Protein AF-A0AA90SY11-F1 (afdb_monomer_lite)

Secondary structure (DSSP, 8-state):
----SEEEEEEEEE---------SEEEEEEEEEEETTEEEEEEEEEETT-S------EEEEEETTTTEEEEE-S-HHHHHHHHHHHHHHS-EEEEE----S-EEE-TTS-EEEEEEETTTTEEEEEES---SHHHHHHHHHHHHHHHHHHHHHHHTT-

pLDDT: mean 76.01, std 15.35, range [37.28, 94.38]

Radius of gyration: 16.4 Å; chains: 1; bounding box: 35×44×47 Å

Organism: NCBI:txid1478

Structure (mmCIF, N/CA/C/O backbone):
data_AF-A0AA90SY11-F1
#
_entry.id   AF-A0AA90SY11-F1
#
loop_
_atom_site.group_PDB
_atom_site.id
_atom_site.type_symbol
_atom_site.label_atom_id
_atom_site.label_alt_id
_atom_site.label_comp_id
_atom_site.label_asym_id
_atom_site.label_entity_id
_atom_site.label_seq_id
_atom_site.pdbx_PDB_ins_code
_atom_site.Cartn_x
_atom_site.Cartn_y
_atom_site.Cartn_z
_atom_site.occupancy
_atom_site.B_iso_or_equiv
_atom_site.auth_seq_id
_atom_site.auth_comp_id
_atom_site.auth_asym_id
_atom_site.auth_atom_id
_atom_site.pdbx_PDB_model_num
ATOM 1 N N . MET A 1 1 ? 4.475 -15.377 3.311 1.00 43.34 1 MET A N 1
ATOM 2 C CA . MET A 1 1 ? 5.147 -14.076 3.474 1.00 43.34 1 MET A CA 1
ATOM 3 C C . MET A 1 1 ? 4.833 -13.485 4.856 1.00 43.34 1 MET A C 1
ATOM 5 O O . MET A 1 1 ? 3.668 -13.295 5.185 1.00 43.34 1 MET A O 1
ATOM 9 N N . LYS A 1 2 ? 5.851 -13.294 5.712 1.00 50.12 2 LYS A N 1
ATOM 10 C CA . LYS A 1 2 ? 5.730 -12.662 7.042 1.00 50.12 2 LYS A CA 1
ATOM 11 C C . LYS A 1 2 ? 5.715 -11.148 6.828 1.00 50.12 2 LYS A C 1
ATOM 13 O O . LYS A 1 2 ? 6.777 -10.577 6.597 1.00 50.12 2 LYS A O 1
ATOM 18 N N . PHE A 1 3 ? 4.533 -10.535 6.818 1.00 58.47 3 PHE A N 1
ATOM 19 C CA . PHE A 1 3 ? 4.359 -9.105 6.546 1.00 58.47 3 PHE A CA 1
ATOM 20 C C . PHE A 1 3 ? 5.368 -8.237 7.320 1.00 58.47 3 PHE A C 1
ATOM 22 O O . PHE A 1 3 ? 5.775 -8.557 8.441 1.00 58.47 3 PHE A O 1
ATOM 29 N N . SER A 1 4 ? 5.812 -7.152 6.685 1.00 66.69 4 SER A N 1
ATOM 30 C CA . SER A 1 4 ? 6.593 -6.108 7.345 1.00 66.69 4 SER A CA 1
ATOM 31 C C . SER A 1 4 ? 5.812 -5.557 8.542 1.00 66.69 4 SER A C 1
ATOM 33 O O . SER A 1 4 ? 4.592 -5.430 8.480 1.00 66.69 4 SER A O 1
ATOM 35 N N . ASN A 1 5 ? 6.515 -5.208 9.622 1.00 77.81 5 ASN A N 1
ATOM 36 C CA . ASN A 1 5 ? 5.914 -4.487 10.749 1.00 77.81 5 ASN A CA 1
ATOM 37 C C . ASN A 1 5 ? 5.635 -3.013 10.402 1.00 77.81 5 ASN A C 1
ATOM 39 O O . ASN A 1 5 ? 5.172 -2.263 11.259 1.00 77.81 5 ASN A O 1
ATOM 43 N N . GLY A 1 6 ? 5.929 -2.589 9.172 1.00 84.69 6 GLY A N 1
ATOM 44 C CA . GLY A 1 6 ? 5.577 -1.272 8.676 1.00 84.69 6 GLY A CA 1
ATOM 45 C C . GLY A 1 6 ? 4.945 -1.297 7.292 1.00 84.69 6 GLY A C 1
ATOM 46 O O . GLY A 1 6 ? 5.061 -2.276 6.550 1.00 84.69 6 GLY A O 1
ATOM 47 N N . PHE A 1 7 ? 4.260 -0.207 6.973 1.00 89.38 7 PHE A N 1
ATOM 48 C CA . PHE A 1 7 ? 3.578 0.002 5.705 1.00 89.38 7 PHE A CA 1
ATOM 49 C C . PHE A 1 7 ? 3.592 1.476 5.299 1.00 89.38 7 PHE A C 1
ATOM 51 O O . PHE A 1 7 ? 3.871 2.360 6.111 1.00 89.38 7 PHE A O 1
ATOM 58 N N . TYR A 1 8 ? 3.290 1.714 4.028 1.00 90.56 8 TYR A N 1
ATOM 59 C CA . TYR A 1 8 ? 3.253 3.027 3.393 1.00 90.56 8 TYR A CA 1
ATOM 60 C C . TYR A 1 8 ? 1.838 3.289 2.873 1.00 90.56 8 TYR A C 1
ATOM 62 O O . TYR A 1 8 ? 1.193 2.360 2.378 1.00 90.56 8 TYR A O 1
ATOM 70 N N . LEU A 1 9 ? 1.361 4.529 2.994 1.00 89.94 9 LEU A N 1
ATOM 71 C CA . LEU A 1 9 ? 0.026 4.950 2.561 1.00 89.94 9 LEU A CA 1
ATOM 72 C C . LEU A 1 9 ? 0.116 5.917 1.381 1.00 89.94 9 LEU A C 1
ATOM 74 O O . LEU A 1 9 ? 0.926 6.845 1.384 1.00 89.94 9 LEU A O 1
ATOM 78 N N . PHE A 1 10 ? -0.755 5.715 0.395 1.00 90.19 10 PHE A N 1
ATOM 79 C CA . PHE A 1 10 ? -0.862 6.571 -0.779 1.00 90.19 10 PHE A CA 1
ATOM 80 C C . PHE A 1 10 ? -2.318 6.874 -1.115 1.00 90.19 10 PHE A C 1
ATOM 82 O O . PHE A 1 10 ? -3.181 5.995 -1.078 1.00 90.19 10 PHE A O 1
ATOM 89 N N . GLN A 1 11 ? -2.558 8.113 -1.524 1.00 90.19 11 GLN A N 1
ATOM 90 C CA . GLN A 1 11 ? -3.785 8.555 -2.158 1.00 90.19 11 GLN A CA 1
ATOM 91 C C . GLN A 1 11 ? -3.738 8.211 -3.651 1.00 90.19 11 GLN A C 1
ATOM 93 O O . GLN A 1 11 ? -2.798 8.578 -4.361 1.00 90.19 11 GLN A O 1
ATOM 98 N N . MET A 1 12 ? -4.765 7.516 -4.131 1.00 90.69 12 MET A N 1
ATOM 99 C CA . MET A 1 12 ? -4.950 7.210 -5.544 1.00 90.69 12 MET A CA 1
ATOM 100 C C . MET A 1 12 ? -5.638 8.375 -6.253 1.00 90.69 12 MET A C 1
ATOM 102 O O . MET A 1 12 ? -6.688 8.866 -5.827 1.00 90.69 12 MET A O 1
ATOM 106 N N . GLU A 1 13 ? -5.066 8.779 -7.377 1.00 86.50 13 GLU A N 1
ATOM 107 C CA . GLU A 1 13 ? -5.635 9.734 -8.313 1.00 86.50 13 GLU A CA 1
ATOM 108 C C . GLU A 1 13 ? -5.715 9.086 -9.694 1.00 86.50 13 GLU A C 1
ATOM 110 O O . GLU A 1 13 ? -4.774 8.437 -10.154 1.00 86.50 13 GLU A O 1
ATOM 115 N N . ASN A 1 14 ? -6.854 9.251 -10.365 1.00 71.94 14 ASN A N 1
ATOM 116 C CA . ASN A 1 14 ? -6.991 8.777 -11.736 1.00 71.94 14 ASN A CA 1
ATOM 117 C C . ASN A 1 14 ? -6.189 9.707 -12.641 1.00 71.94 14 ASN A C 1
ATOM 119 O O . ASN A 1 14 ? -6.407 10.920 -12.628 1.00 71.94 14 ASN A O 1
ATOM 123 N N . TYR A 1 15 ? -5.286 9.133 -13.427 1.00 67.75 15 TYR A N 1
ATOM 124 C CA . TYR A 1 15 ? -4.562 9.864 -14.453 1.00 67.75 15 TYR A CA 1
ATOM 125 C C . TYR A 1 15 ? -5.138 9.537 -15.829 1.00 67.75 15 TYR A C 1
ATOM 127 O O . TYR A 1 15 ? -5.627 8.431 -16.056 1.00 67.75 15 TYR A O 1
ATOM 135 N N . ILE A 1 16 ? -5.077 10.500 -16.747 1.00 55.00 16 ILE A N 1
ATOM 136 C CA . ILE A 1 16 ? -5.353 10.270 -18.162 1.00 55.00 16 ILE A CA 1
ATOM 137 C C . ILE A 1 16 ? -4.064 10.611 -18.908 1.00 55.00 16 ILE A C 1
ATOM 139 O O . ILE A 1 16 ? -3.582 11.737 -18.815 1.00 55.00 16 ILE A O 1
ATOM 143 N N . ASP A 1 17 ? -3.577 9.611 -19.645 1.00 53.81 17 ASP A N 1
ATOM 144 C CA . ASP A 1 17 ? -2.598 9.667 -20.739 1.00 53.81 17 ASP A CA 1
ATOM 145 C C . ASP A 1 17 ? -1.110 9.474 -20.406 1.00 53.81 17 ASP A C 1
ATOM 147 O O . ASP A 1 17 ? -0.438 10.382 -19.929 1.00 53.81 17 ASP A O 1
ATOM 151 N N . LEU A 1 18 ? -0.550 8.301 -20.731 1.00 53.62 18 LEU A N 1
ATOM 152 C CA . LEU A 1 18 ? 0.892 8.058 -20.645 1.00 53.62 18 LEU A CA 1
ATOM 153 C C . LEU A 1 18 ? 1.419 7.237 -21.821 1.00 53.62 18 LEU A C 1
ATOM 155 O O . LEU A 1 18 ? 1.284 6.018 -21.861 1.00 53.62 18 LEU A O 1
ATOM 159 N N . ASP A 1 19 ? 2.128 7.926 -22.712 1.00 44.81 19 ASP A N 1
ATOM 160 C CA . ASP A 1 19 ? 3.058 7.327 -23.664 1.00 44.81 19 ASP A CA 1
ATOM 161 C C . ASP A 1 19 ? 4.401 7.095 -22.937 1.00 44.81 19 ASP A C 1
ATOM 163 O O . ASP A 1 19 ? 5.299 7.941 -22.929 1.00 44.81 19 ASP A O 1
ATOM 167 N N . ILE A 1 20 ? 4.501 5.984 -22.195 1.00 52.78 20 ILE A N 1
ATOM 168 C CA . ILE A 1 20 ? 5.709 5.598 -21.445 1.00 52.78 20 ILE A CA 1
ATOM 169 C C . ILE A 1 20 ? 6.404 4.445 -22.165 1.00 52.78 20 ILE A C 1
ATOM 171 O O . ILE A 1 20 ? 5.867 3.344 -22.276 1.00 52.78 20 ILE A O 1
ATOM 175 N N . LYS A 1 21 ? 7.654 4.670 -22.584 1.00 47.09 21 LYS A N 1
ATOM 176 C CA . LYS A 1 21 ? 8.558 3.594 -23.006 1.00 47.09 21 LYS A CA 1
ATOM 177 C C . LYS A 1 21 ? 9.221 2.955 -21.788 1.00 47.09 21 LYS A C 1
ATOM 179 O O . LYS A 1 21 ? 9.871 3.6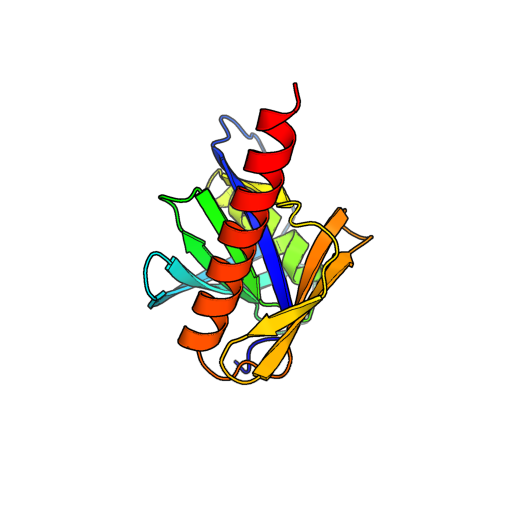41 -21.003 1.00 47.09 21 LYS A O 1
ATOM 184 N N . MET A 1 22 ? 9.066 1.639 -21.660 1.00 55.47 22 MET A N 1
ATOM 185 C CA . MET A 1 22 ? 9.739 0.821 -20.651 1.00 55.47 22 MET A CA 1
ATOM 186 C C . MET A 1 22 ? 11.116 0.365 -21.130 1.00 55.47 22 MET A C 1
ATOM 188 O O . MET A 1 22 ? 11.267 -0.074 -22.269 1.00 55.47 22 MET A O 1
ATOM 192 N N . GLU A 1 23 ? 12.082 0.343 -20.216 1.00 57.62 23 GLU A N 1
ATOM 193 C CA . GLU A 1 23 ? 13.243 -0.536 -20.327 1.00 57.62 23 GLU A CA 1
ATOM 194 C C . GLU A 1 23 ? 13.025 -1.760 -19.417 1.00 57.62 23 GLU A C 1
ATOM 196 O O . GLU A 1 23 ? 12.916 -1.626 -18.206 1.00 57.62 23 GLU A O 1
ATOM 201 N N . ASN A 1 24 ? 12.917 -2.950 -20.021 1.00 67.62 24 ASN A N 1
ATOM 202 C CA . ASN A 1 24 ? 13.301 -4.276 -19.503 1.00 67.62 24 ASN A CA 1
ATOM 203 C C . ASN A 1 24 ? 12.892 -4.727 -18.076 1.00 67.62 24 ASN A C 1
ATOM 205 O O . ASN A 1 24 ? 13.581 -5.561 -17.476 1.00 67.62 24 ASN A O 1
ATOM 209 N N . ILE A 1 25 ? 11.749 -4.285 -17.549 1.00 72.44 25 ILE A N 1
ATOM 210 C CA . ILE A 1 25 ? 11.188 -4.774 -16.274 1.00 72.44 25 ILE A CA 1
ATOM 211 C C . ILE A 1 25 ? 9.905 -5.557 -16.539 1.00 72.44 25 ILE A C 1
ATOM 213 O O . ILE A 1 25 ? 9.099 -5.169 -17.377 1.00 72.44 25 ILE A O 1
ATOM 217 N N . THR A 1 26 ? 9.684 -6.654 -15.824 1.00 78.62 26 THR A N 1
ATOM 218 C CA . THR A 1 26 ? 8.391 -7.342 -15.825 1.00 78.62 26 THR A CA 1
ATOM 219 C C . THR A 1 26 ? 7.842 -7.431 -14.413 1.00 78.62 26 THR A C 1
ATOM 221 O O . THR A 1 26 ? 8.544 -7.802 -13.470 1.00 78.62 26 THR A O 1
ATOM 224 N N . PHE A 1 27 ? 6.563 -7.100 -14.278 1.00 82.31 27 PHE A N 1
ATOM 225 C CA . PHE A 1 27 ? 5.842 -7.149 -13.019 1.00 82.31 27 PHE A CA 1
ATOM 226 C C . PHE A 1 27 ? 5.004 -8.420 -12.923 1.00 82.31 27 PHE A C 1
ATOM 228 O O . PHE A 1 27 ? 4.437 -8.896 -13.906 1.00 82.31 27 PHE A O 1
ATOM 235 N N . ARG A 1 28 ? 4.869 -8.944 -11.708 1.00 84.81 28 ARG A N 1
ATOM 236 C CA . ARG A 1 28 ? 3.890 -9.972 -11.370 1.00 84.81 28 ARG A CA 1
ATOM 237 C C . ARG A 1 28 ? 3.077 -9.476 -10.189 1.00 84.81 28 ARG A C 1
ATOM 239 O O . ARG A 1 28 ? 3.613 -9.273 -9.105 1.00 84.81 28 ARG A O 1
ATOM 246 N N . CYS A 1 29 ? 1.775 -9.328 -10.399 1.00 85.88 29 CYS A N 1
ATOM 247 C CA . CYS A 1 29 ? 0.831 -8.913 -9.373 1.00 85.88 29 CYS A CA 1
ATOM 248 C C . CYS A 1 29 ? -0.344 -9.891 -9.362 1.00 85.88 29 CYS A C 1
ATOM 250 O O . CYS A 1 29 ? -1.038 -10.050 -10.362 1.00 85.88 29 CYS A O 1
ATOM 252 N N . THR A 1 30 ? -0.536 -10.608 -8.256 1.00 88.94 30 THR A N 1
ATOM 253 C CA . THR A 1 30 ? -1.578 -11.639 -8.138 1.00 88.94 30 THR A CA 1
ATOM 254 C C . THR A 1 30 ? -2.554 -11.257 -7.040 1.00 88.94 30 THR A C 1
ATOM 256 O O . THR A 1 30 ? -2.141 -11.058 -5.896 1.00 88.94 30 THR A O 1
ATOM 259 N N . LEU A 1 31 ? -3.848 -11.181 -7.368 1.00 90.81 31 LEU A N 1
ATOM 260 C CA . LEU A 1 31 ? -4.896 -11.018 -6.362 1.00 90.81 31 LEU A CA 1
ATOM 261 C C . LEU A 1 31 ? -4.879 -12.237 -5.436 1.00 90.81 31 LEU A C 1
ATOM 263 O O . LEU A 1 31 ? -5.039 -13.370 -5.881 1.00 90.81 31 LEU A O 1
ATOM 267 N N . SER A 1 32 ? -4.666 -11.991 -4.150 1.00 88.94 32 SER A N 1
ATOM 268 C CA . SER A 1 32 ? -4.511 -13.038 -3.140 1.00 88.94 32 SER A CA 1
ATOM 269 C C . SER A 1 32 ? -5.792 -13.268 -2.341 1.00 88.94 32 SER A C 1
ATOM 271 O O . SER A 1 32 ? -6.148 -14.412 -2.074 1.00 88.94 32 SER A O 1
ATOM 273 N N . LYS A 1 33 ? -6.480 -12.190 -1.943 1.00 91.88 33 LYS A N 1
ATOM 274 C CA . LYS A 1 33 ? -7.683 -12.221 -1.097 1.00 91.88 33 LYS A CA 1
ATOM 275 C C . LYS A 1 33 ? -8.374 -10.856 -1.069 1.00 91.88 33 LYS A C 1
ATOM 277 O O . LYS A 1 33 ? -7.836 -9.875 -1.578 1.00 91.88 33 LYS A O 1
ATOM 282 N N . ARG A 1 34 ? -9.535 -10.808 -0.412 1.00 91.75 34 ARG A N 1
ATOM 283 C CA . ARG A 1 34 ? -10.243 -9.582 -0.021 1.00 91.75 34 ARG A CA 1
ATOM 284 C C . ARG A 1 34 ? -10.360 -9.494 1.493 1.00 91.75 34 ARG A C 1
ATOM 286 O O . ARG A 1 34 ? -10.650 -10.505 2.131 1.00 91.75 34 ARG A O 1
ATOM 293 N N . ILE A 1 35 ? -10.138 -8.307 2.053 1.00 88.50 35 ILE A N 1
ATOM 294 C CA . ILE A 1 35 ? -10.269 -8.026 3.490 1.00 88.50 35 ILE A CA 1
ATOM 295 C C . ILE A 1 35 ? -10.969 -6.679 3.655 1.00 88.50 35 ILE A C 1
ATOM 297 O O . ILE A 1 35 ? -10.421 -5.647 3.274 1.00 88.50 35 ILE A O 1
ATOM 301 N N . GLY A 1 36 ? -12.176 -6.678 4.225 1.00 86.31 36 GLY A N 1
ATOM 302 C CA . GLY A 1 36 ? -12.987 -5.460 4.304 1.00 86.31 36 GLY A CA 1
ATOM 303 C C . GLY A 1 36 ? -13.225 -4.866 2.910 1.00 86.31 36 GLY A C 1
ATOM 304 O O . GLY A 1 36 ? -13.649 -5.585 2.006 1.00 86.31 36 GLY A O 1
ATOM 305 N N . GLY A 1 37 ? -12.918 -3.575 2.739 1.00 87.88 37 GLY A N 1
ATOM 306 C CA . GLY A 1 37 ? -12.958 -2.864 1.451 1.00 87.88 37 GLY A CA 1
ATOM 307 C C . GLY A 1 37 ? -11.710 -3.030 0.569 1.00 87.88 37 GLY A C 1
ATOM 308 O O . GLY A 1 37 ? -11.656 -2.457 -0.515 1.00 87.88 37 GLY A O 1
ATOM 309 N N . PHE A 1 38 ? -10.706 -3.800 1.006 1.00 93.06 38 PHE A N 1
ATOM 310 C CA . PHE A 1 38 ? -9.439 -3.936 0.287 1.00 93.06 38 PHE A CA 1
ATOM 311 C C . PHE A 1 38 ? -9.393 -5.170 -0.621 1.00 93.06 38 PHE A C 1
ATOM 313 O O . PHE A 1 38 ? -9.594 -6.305 -0.174 1.00 93.06 38 PHE A O 1
ATOM 320 N N . ASP A 1 39 ? -8.999 -4.949 -1.876 1.00 94.38 39 ASP A N 1
ATOM 321 C CA . ASP A 1 39 ? -8.429 -5.971 -2.752 1.00 94.38 39 ASP A CA 1
ATOM 322 C C . ASP A 1 39 ? -6.930 -6.124 -2.425 1.00 94.38 39 ASP A C 1
ATOM 324 O O . ASP A 1 39 ? -6.158 -5.166 -2.526 1.00 94.38 39 ASP A O 1
ATOM 328 N N . CYS A 1 40 ? -6.501 -7.320 -2.008 1.00 92.75 40 CYS A N 1
ATOM 329 C CA . CYS A 1 40 ? -5.137 -7.571 -1.538 1.00 92.75 40 CYS A CA 1
ATOM 330 C C . CYS A 1 40 ? -4.330 -8.379 -2.556 1.00 92.75 40 CYS A C 1
ATOM 332 O O . CYS A 1 40 ? -4.674 -9.521 -2.872 1.00 92.75 40 CYS A O 1
ATOM 334 N N . TYR A 1 41 ? -3.191 -7.852 -2.983 1.00 92.00 41 TYR A N 1
ATOM 335 C CA . TYR A 1 41 ? -2.316 -8.433 -3.992 1.00 92.00 41 TYR A CA 1
ATOM 336 C C . TYR A 1 41 ? -0.947 -8.800 -3.418 1.00 92.00 41 TYR A C 1
ATOM 338 O O . TYR A 1 41 ? -0.433 -8.141 -2.514 1.00 92.00 41 TYR A O 1
ATOM 346 N N . SER A 1 42 ? -0.349 -9.848 -3.977 1.00 89.94 42 SER A N 1
ATOM 347 C CA . SER A 1 42 ? 1.075 -10.152 -3.840 1.00 89.94 42 SER A CA 1
ATOM 348 C C . SER A 1 42 ? 1.798 -9.635 -5.080 1.00 89.94 42 SER A C 1
ATOM 350 O O . SER A 1 42 ? 1.391 -9.945 -6.203 1.00 89.94 42 SER A O 1
ATOM 352 N N . PHE A 1 43 ? 2.827 -8.822 -4.864 1.00 89.12 43 PHE A N 1
ATOM 353 C CA . PHE A 1 43 ? 3.589 -8.146 -5.901 1.00 89.12 43 PHE A CA 1
ATOM 354 C C . PHE A 1 43 ? 5.061 -8.539 -5.856 1.00 89.12 43 PHE A C 1
ATOM 356 O O . PHE A 1 43 ? 5.678 -8.574 -4.792 1.00 89.12 43 PHE A O 1
ATOM 363 N N . SER A 1 44 ? 5.619 -8.768 -7.038 1.00 85.62 44 SER A N 1
ATOM 364 C CA . SER A 1 44 ? 7.045 -8.969 -7.277 1.00 85.62 44 SER A CA 1
ATOM 365 C C . SER A 1 44 ? 7.414 -8.405 -8.650 1.00 85.62 44 SER A C 1
ATOM 367 O O . SER A 1 44 ? 6.559 -8.323 -9.536 1.00 85.62 44 SER A O 1
ATOM 369 N N . TYR A 1 45 ? 8.686 -8.088 -8.867 1.00 79.50 45 TYR A N 1
ATOM 370 C CA . TYR A 1 45 ? 9.203 -7.636 -10.160 1.00 79.50 45 TYR A CA 1
ATOM 371 C C . TYR A 1 45 ? 10.476 -8.405 -10.524 1.00 79.50 45 TYR A C 1
ATOM 373 O O . TYR A 1 45 ? 11.135 -8.962 -9.648 1.00 79.50 45 TYR A O 1
ATOM 381 N N . TYR A 1 46 ? 10.825 -8.436 -11.808 1.00 76.25 46 TYR A N 1
ATOM 382 C CA . TYR A 1 46 ? 12.130 -8.906 -12.263 1.00 76.25 46 TYR A CA 1
ATOM 383 C C . TYR A 1 46 ? 12.679 -8.012 -13.377 1.00 76.25 46 TYR A C 1
ATOM 385 O O . TYR A 1 46 ? 11.954 -7.608 -14.289 1.00 76.25 46 TYR A O 1
ATOM 393 N N . VAL A 1 47 ? 13.974 -7.699 -13.298 1.00 71.44 47 VAL A N 1
ATOM 394 C CA . VAL A 1 47 ? 14.697 -6.916 -14.309 1.00 71.44 47 VAL A CA 1
ATOM 395 C C . VAL A 1 47 ? 15.401 -7.890 -15.246 1.00 71.44 47 VAL A C 1
ATOM 397 O O . VAL A 1 47 ? 16.305 -8.613 -14.839 1.00 71.44 47 VAL A O 1
ATOM 400 N N . THR A 1 48 ? 15.002 -7.915 -16.516 1.00 62.81 48 THR A N 1
ATOM 401 C CA . THR A 1 48 ? 15.447 -8.935 -17.490 1.00 62.81 48 THR A CA 1
ATOM 402 C C . THR A 1 48 ? 16.949 -8.908 -17.815 1.00 62.81 48 THR A C 1
ATOM 404 O O . THR A 1 48 ? 17.473 -9.905 -18.304 1.00 62.81 48 THR A O 1
ATOM 407 N N . ASN A 1 49 ? 17.666 -7.828 -17.478 1.00 60.66 49 ASN A N 1
ATOM 408 C CA . ASN A 1 49 ? 19.121 -7.712 -17.664 1.00 60.66 49 ASN A CA 1
ATOM 409 C C . ASN A 1 49 ? 19.952 -8.163 -16.443 1.00 60.66 49 ASN A C 1
ATOM 411 O O . ASN A 1 49 ? 21.180 -8.106 -16.491 1.00 60.66 49 ASN A O 1
ATOM 415 N N . GLN A 1 50 ? 19.319 -8.591 -15.346 1.00 56.38 50 GLN A N 1
ATOM 416 C CA . GLN A 1 50 ? 20.007 -9.087 -14.153 1.00 56.38 50 GLN A CA 1
ATOM 417 C C . GLN A 1 50 ? 19.722 -10.585 -13.984 1.00 56.38 50 GLN A C 1
ATOM 419 O O . GLN A 1 50 ? 18.576 -11.009 -13.893 1.00 56.38 50 GLN A O 1
ATOM 424 N N . HIS A 1 51 ? 20.771 -11.411 -13.927 1.00 49.88 51 HIS A N 1
ATOM 425 C CA . HIS A 1 51 ? 20.678 -12.873 -13.756 1.00 49.88 51 HIS A CA 1
ATOM 426 C C . HIS A 1 51 ? 20.260 -13.318 -12.342 1.00 49.88 51 HIS A C 1
ATOM 428 O O . HIS A 1 51 ? 20.443 -14.481 -11.981 1.00 49.88 51 HIS A O 1
ATOM 434 N N . TYR A 1 52 ? 19.724 -12.410 -11.528 1.00 48.53 52 TYR A N 1
ATOM 435 C CA . TYR A 1 52 ? 19.369 -12.677 -10.144 1.00 48.53 52 TYR A CA 1
ATOM 436 C C . TYR A 1 52 ? 17.889 -12.372 -9.914 1.00 48.53 52 TYR A C 1
ATOM 438 O O . TYR A 1 52 ? 17.431 -11.249 -10.110 1.00 48.53 52 TYR A O 1
ATOM 446 N N . LEU A 1 53 ? 17.140 -13.400 -9.519 1.00 50.62 53 LEU A N 1
ATOM 447 C CA . LEU A 1 53 ? 15.779 -13.277 -9.012 1.00 50.62 53 LEU A CA 1
ATOM 448 C C . LEU A 1 53 ? 15.876 -13.095 -7.496 1.00 50.62 53 LEU A C 1
ATOM 450 O O . LEU A 1 53 ? 15.806 -14.072 -6.750 1.00 50.62 53 LEU A O 1
ATOM 454 N N . ASP A 1 54 ? 16.064 -11.860 -7.037 1.00 51.50 54 ASP A N 1
ATOM 455 C CA . ASP A 1 54 ? 15.771 -11.554 -5.638 1.00 51.50 54 ASP A CA 1
ATOM 456 C C . ASP A 1 54 ? 14.248 -11.563 -5.474 1.00 51.50 54 ASP A C 1
ATOM 458 O O . ASP A 1 54 ? 13.543 -10.659 -5.925 1.00 51.50 54 ASP A O 1
ATOM 462 N N . PHE A 1 55 ? 13.726 -12.637 -4.877 1.00 56.41 55 PHE A N 1
ATOM 463 C CA . PHE A 1 55 ? 12.305 -12.788 -4.554 1.00 56.41 55 PHE A CA 1
ATOM 464 C C . PHE A 1 55 ? 11.967 -11.977 -3.309 1.00 56.41 55 PHE A C 1
ATOM 466 O O . PHE A 1 55 ? 11.654 -12.515 -2.246 1.00 56.41 55 PHE A O 1
ATOM 473 N N . ASP A 1 56 ? 12.059 -10.665 -3.448 1.00 65.44 56 ASP A N 1
ATOM 474 C CA . ASP A 1 56 ? 11.548 -9.744 -2.459 1.00 65.44 56 ASP A CA 1
ATOM 475 C C . ASP A 1 56 ? 10.091 -9.441 -2.839 1.00 65.44 56 ASP A C 1
ATOM 477 O O . ASP A 1 56 ? 9.786 -8.966 -3.935 1.00 65.44 56 ASP A O 1
ATOM 481 N N . GLU A 1 57 ? 9.164 -9.813 -1.961 1.00 75.75 57 GLU A N 1
ATOM 482 C CA . GLU A 1 57 ? 7.729 -9.656 -2.194 1.00 75.75 57 GLU A CA 1
ATOM 483 C C . GLU A 1 57 ? 7.233 -8.377 -1.503 1.00 75.75 57 GLU A C 1
ATOM 485 O O . GLU A 1 57 ? 7.677 -8.019 -0.408 1.00 75.75 57 GLU A O 1
ATOM 490 N N . ALA A 1 58 ? 6.263 -7.703 -2.114 1.00 87.62 58 ALA A N 1
ATOM 491 C CA . ALA A 1 58 ? 5.444 -6.690 -1.462 1.00 87.62 58 ALA A CA 1
ATOM 492 C C . ALA A 1 58 ? 3.997 -7.183 -1.386 1.00 87.62 58 ALA A C 1
ATOM 494 O O . ALA A 1 58 ? 3.488 -7.832 -2.301 1.00 87.62 58 ALA A O 1
ATOM 495 N N . ALA A 1 59 ? 3.311 -6.851 -0.298 1.00 90.62 59 ALA A N 1
ATOM 496 C CA . ALA A 1 59 ? 1.862 -6.976 -0.234 1.00 90.62 59 ALA A CA 1
ATOM 497 C C . ALA A 1 59 ? 1.231 -5.612 -0.503 1.00 90.62 59 ALA A C 1
ATOM 499 O O . ALA A 1 59 ? 1.634 -4.614 0.089 1.00 90.62 59 ALA A O 1
ATOM 500 N N . ILE A 1 60 ? 0.233 -5.576 -1.377 1.00 92.75 60 ILE A N 1
ATOM 501 C CA . ILE A 1 60 ? -0.444 -4.348 -1.788 1.00 92.75 60 ILE A CA 1
ATOM 502 C C . ILE A 1 60 ? -1.918 -4.470 -1.451 1.00 92.75 60 ILE A C 1
ATOM 504 O O . ILE A 1 60 ? -2.550 -5.445 -1.842 1.00 92.75 60 ILE A O 1
ATOM 508 N N . TRP A 1 61 ? -2.480 -3.511 -0.729 1.00 94.00 61 TRP A N 1
ATOM 509 C CA . TRP A 1 61 ? -3.912 -3.458 -0.453 1.00 94.00 61 TRP A CA 1
ATOM 510 C C . TRP A 1 61 ? -4.500 -2.214 -1.112 1.00 94.00 61 TRP A C 1
ATOM 512 O O . TRP A 1 61 ? -3.989 -1.114 -0.916 1.00 94.00 61 TRP A O 1
ATOM 522 N N . ILE A 1 62 ? -5.560 -2.395 -1.897 1.00 93.56 62 ILE A N 1
ATOM 523 C CA . ILE A 1 62 ? -6.202 -1.329 -2.671 1.00 93.56 62 ILE A CA 1
ATOM 524 C C . ILE A 1 62 ? -7.665 -1.217 -2.252 1.00 93.56 62 ILE A C 1
ATOM 526 O O . ILE A 1 62 ? -8.416 -2.176 -2.410 1.00 93.56 62 ILE A O 1
ATOM 530 N N . ASP A 1 63 ? -8.068 -0.046 -1.765 1.00 92.75 63 ASP A N 1
ATOM 531 C CA . ASP A 1 63 ? -9.471 0.322 -1.549 1.00 92.75 63 ASP A CA 1
ATOM 532 C C . ASP A 1 63 ? -9.838 1.396 -2.580 1.00 92.75 63 ASP A C 1
ATOM 534 O O . ASP A 1 63 ? -9.433 2.558 -2.483 1.00 92.75 63 ASP A O 1
ATOM 538 N N . LYS A 1 64 ? -10.557 0.983 -3.628 1.00 88.25 64 LYS A N 1
ATOM 539 C CA . LYS A 1 64 ? -10.921 1.865 -4.748 1.00 88.25 64 LYS A CA 1
ATOM 540 C C . LYS A 1 64 ? -11.964 2.903 -4.354 1.00 88.25 64 LYS A C 1
ATOM 542 O O . LYS A 1 64 ? -11.910 4.017 -4.872 1.00 88.25 64 LYS A O 1
ATOM 547 N N . ASP A 1 65 ? -12.856 2.562 -3.430 1.00 88.31 65 ASP A N 1
ATOM 548 C CA . ASP A 1 65 ? -13.934 3.447 -2.990 1.00 88.31 65 ASP A CA 1
ATOM 549 C C . ASP A 1 65 ? -13.364 4.614 -2.180 1.00 88.31 65 ASP A C 1
ATOM 551 O O . ASP A 1 65 ? -13.716 5.773 -2.407 1.00 88.31 65 ASP A O 1
ATOM 555 N N . LYS A 1 66 ? -12.396 4.328 -1.300 1.00 88.69 66 LYS A N 1
ATOM 556 C CA . LYS A 1 66 ? -11.662 5.344 -0.529 1.00 88.69 66 LYS A CA 1
ATOM 557 C C . LYS A 1 66 ? -10.480 5.949 -1.283 1.00 88.69 66 LYS A C 1
ATOM 559 O O . LYS A 1 66 ? -9.811 6.833 -0.753 1.00 88.69 66 LYS A O 1
ATOM 564 N N . LYS A 1 67 ? -10.210 5.490 -2.510 1.00 90.94 67 LYS A N 1
ATOM 565 C CA . LYS A 1 67 ? -9.034 5.871 -3.303 1.00 90.94 67 LYS A CA 1
ATOM 566 C C . LYS A 1 67 ? -7.724 5.725 -2.510 1.00 90.94 67 LYS A C 1
ATOM 568 O O . LYS A 1 67 ? -6.862 6.595 -2.569 1.00 90.94 67 LYS A O 1
ATOM 573 N N . LEU A 1 68 ? -7.573 4.632 -1.771 1.00 91.44 68 LEU A N 1
ATOM 574 C CA . LEU A 1 68 ? -6.420 4.376 -0.914 1.00 91.44 68 LEU A CA 1
ATOM 575 C C . LEU A 1 68 ? -5.598 3.183 -1.407 1.00 91.44 68 LEU A C 1
ATOM 577 O O . LEU A 1 68 ? -6.138 2.132 -1.756 1.00 91.44 68 LEU A O 1
ATOM 581 N N . LEU A 1 69 ? -4.279 3.333 -1.357 1.00 93.06 69 LEU A N 1
ATOM 582 C CA . LEU A 1 69 ? -3.304 2.279 -1.598 1.00 93.06 69 LEU A CA 1
ATOM 583 C C . LEU A 1 69 ? -2.413 2.116 -0.362 1.00 93.06 69 LEU A C 1
ATOM 585 O O . LEU A 1 69 ? -1.852 3.088 0.144 1.00 93.06 69 LEU A O 1
ATOM 589 N N . VAL A 1 70 ? -2.245 0.876 0.094 1.00 93.00 70 VAL A N 1
ATOM 590 C CA . VAL A 1 70 ? -1.359 0.518 1.207 1.00 93.00 70 VAL A CA 1
ATOM 591 C C . VAL A 1 70 ? -0.320 -0.484 0.731 1.00 93.00 70 VAL A C 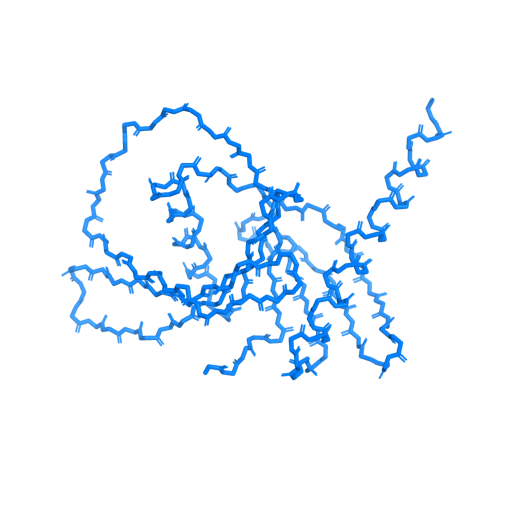1
ATOM 593 O O . VAL A 1 70 ? -0.667 -1.525 0.173 1.00 93.00 70 VAL A O 1
ATOM 596 N N . VAL A 1 71 ? 0.959 -0.195 0.969 1.00 92.38 71 VAL A N 1
ATOM 597 C CA . VAL A 1 71 ? 2.072 -1.058 0.550 1.00 92.38 71 VAL A CA 1
ATOM 598 C C . VAL A 1 71 ? 2.818 -1.581 1.771 1.00 92.38 71 VAL A C 1
ATOM 600 O O . VAL A 1 71 ? 3.362 -0.816 2.565 1.00 92.38 71 VAL A O 1
ATOM 603 N N . PHE A 1 72 ? 2.872 -2.903 1.905 1.00 90.19 72 PHE A N 1
ATOM 604 C CA . PHE A 1 72 ? 3.610 -3.621 2.936 1.00 90.19 72 PHE A CA 1
ATOM 605 C C . PHE A 1 72 ? 4.889 -4.188 2.328 1.00 90.19 72 PHE A C 1
ATOM 607 O O . PHE A 1 72 ? 4.865 -5.199 1.625 1.00 90.19 72 PHE A O 1
ATOM 614 N N . THR A 1 73 ? 6.017 -3.559 2.635 1.00 86.38 73 THR A N 1
ATOM 615 C CA . THR A 1 73 ? 7.340 -4.011 2.201 1.00 86.38 73 THR A CA 1
ATOM 616 C C . THR A 1 73 ? 8.388 -3.690 3.266 1.00 86.38 73 THR A C 1
ATOM 618 O O . THR A 1 73 ? 8.197 -2.806 4.106 1.00 86.38 73 THR A O 1
ATOM 621 N N . ARG A 1 74 ? 9.482 -4.456 3.276 1.00 79.06 74 ARG A N 1
ATOM 622 C CA . ARG A 1 74 ? 10.710 -4.125 4.022 1.00 79.06 74 ARG A CA 1
ATOM 623 C C . ARG A 1 74 ? 11.758 -3.467 3.129 1.00 79.06 74 ARG A C 1
ATOM 625 O O . ARG A 1 74 ? 12.636 -2.790 3.651 1.00 79.06 74 ARG A O 1
ATOM 632 N N . ASN A 1 75 ? 11.654 -3.679 1.821 1.00 79.50 75 ASN A N 1
ATOM 633 C CA . ASN A 1 75 ? 12.560 -3.157 0.816 1.00 79.50 75 ASN A CA 1
ATOM 634 C C . ASN A 1 75 ? 11.920 -1.941 0.143 1.00 79.50 75 ASN A C 1
ATOM 636 O O . ASN A 1 75 ? 10.853 -2.040 -0.463 1.00 79.50 75 ASN A O 1
ATOM 640 N N . GLU A 1 76 ? 12.565 -0.790 0.278 1.00 76.06 76 GLU A N 1
ATOM 641 C CA . GLU A 1 76 ? 12.078 0.483 -0.254 1.00 76.06 76 GLU A CA 1
ATOM 642 C C . GLU A 1 76 ? 12.219 0.567 -1.779 1.00 76.06 76 GLU A C 1
ATOM 644 O O . GLU A 1 76 ? 11.390 1.207 -2.410 1.00 76.06 76 GLU A O 1
ATOM 649 N N . LEU A 1 77 ? 13.138 -0.184 -2.401 1.00 77.19 77 LEU A N 1
ATOM 650 C CA . LEU A 1 77 ? 13.189 -0.296 -3.865 1.00 77.19 77 LEU A CA 1
ATOM 651 C C . LEU A 1 77 ? 11.911 -0.934 -4.427 1.00 77.19 77 LEU A C 1
ATOM 653 O O . LEU A 1 77 ? 11.446 -0.548 -5.495 1.00 77.19 77 LEU A O 1
ATOM 657 N N . LEU A 1 78 ? 11.294 -1.877 -3.698 1.00 80.62 78 LEU A N 1
ATOM 658 C CA . LEU A 1 78 ? 9.998 -2.435 -4.101 1.00 80.62 78 LEU A CA 1
ATOM 659 C C . LEU A 1 78 ? 8.897 -1.378 -4.109 1.00 80.62 78 LEU A C 1
ATOM 661 O O . LEU A 1 78 ? 7.967 -1.501 -4.899 1.00 80.62 78 LEU A O 1
ATOM 665 N N . LEU A 1 79 ? 8.981 -0.362 -3.247 1.00 84.56 79 LEU A N 1
ATOM 666 C CA . LEU A 1 79 ? 7.986 0.702 -3.191 1.00 84.56 79 LEU A CA 1
ATOM 667 C C . LEU A 1 79 ? 7.933 1.445 -4.528 1.00 84.56 79 LEU A C 1
ATOM 669 O O . LEU A 1 79 ? 6.857 1.562 -5.107 1.00 84.56 79 LEU A O 1
ATOM 673 N N . ASP A 1 80 ? 9.087 1.846 -5.060 1.00 81.25 80 ASP A N 1
ATOM 674 C CA . ASP A 1 80 ? 9.180 2.559 -6.338 1.00 81.25 80 ASP A CA 1
ATOM 675 C C . ASP A 1 80 ? 8.615 1.725 -7.496 1.00 81.25 80 ASP A C 1
ATOM 677 O O . ASP A 1 80 ? 7.854 2.233 -8.324 1.00 81.25 80 ASP A O 1
ATOM 681 N N . TYR A 1 81 ? 8.898 0.418 -7.519 1.00 85.19 81 TYR A N 1
ATOM 682 C CA . TYR A 1 81 ? 8.347 -0.488 -8.529 1.00 85.19 81 TYR A CA 1
ATOM 683 C C . TYR A 1 81 ? 6.846 -0.728 -8.377 1.00 85.19 81 TYR A C 1
ATOM 685 O O . TYR A 1 81 ? 6.156 -0.864 -9.387 1.00 85.19 81 TYR A O 1
ATOM 693 N N . VAL A 1 82 ? 6.317 -0.745 -7.150 1.00 88.56 82 VAL A N 1
ATOM 694 C CA . VAL A 1 82 ? 4.868 -0.797 -6.920 1.00 88.56 82 VAL A CA 1
ATOM 695 C C . VAL A 1 82 ? 4.204 0.457 -7.482 1.00 88.56 82 VAL A C 1
ATOM 697 O O . VAL A 1 82 ? 3.223 0.343 -8.212 1.00 88.56 82 VAL A O 1
ATOM 700 N N . ILE A 1 83 ? 4.743 1.645 -7.197 1.00 87.50 83 ILE A N 1
ATOM 701 C CA . ILE A 1 83 ? 4.190 2.912 -7.697 1.00 87.50 83 ILE A CA 1
ATOM 702 C C . ILE A 1 83 ? 4.273 2.981 -9.226 1.00 87.50 83 ILE A C 1
ATOM 704 O O . ILE A 1 83 ? 3.315 3.394 -9.884 1.00 87.50 83 ILE A O 1
ATOM 708 N N . LEU A 1 84 ? 5.376 2.507 -9.808 1.00 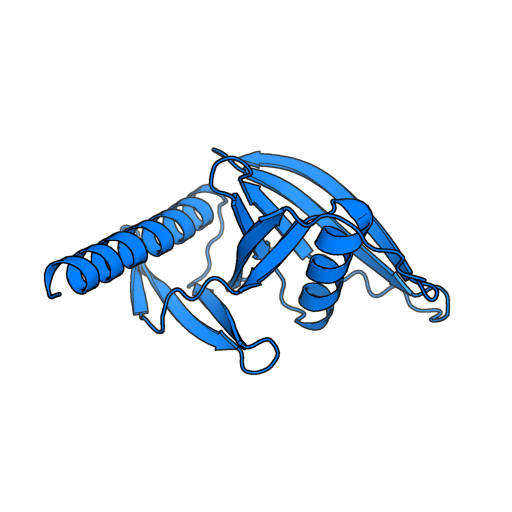85.69 84 LEU A N 1
ATOM 709 C CA . LEU A 1 84 ? 5.529 2.396 -11.255 1.00 85.69 84 LEU A CA 1
ATOM 710 C C . LEU A 1 84 ? 4.496 1.437 -11.870 1.00 85.69 84 LEU A C 1
ATOM 712 O O . LEU A 1 84 ? 3.867 1.782 -12.869 1.00 85.69 84 LEU A O 1
ATOM 716 N N . TYR A 1 85 ? 4.272 0.274 -11.253 1.00 87.44 85 TYR A N 1
ATOM 717 C CA . TYR A 1 85 ? 3.253 -0.687 -11.679 1.00 87.44 85 TYR A CA 1
ATOM 718 C C . TYR A 1 85 ? 1.841 -0.090 -11.630 1.00 87.44 85 TYR A C 1
ATOM 720 O O . TYR A 1 85 ? 1.100 -0.206 -12.603 1.00 87.44 85 TYR A O 1
ATOM 728 N N . MET A 1 86 ? 1.470 0.594 -10.537 1.00 88.25 86 MET A N 1
ATOM 729 C CA . MET A 1 86 ? 0.162 1.261 -10.420 1.00 88.25 86 MET A CA 1
ATOM 730 C C . MET A 1 86 ? -0.059 2.250 -11.563 1.00 88.25 86 MET A C 1
ATOM 732 O O . MET A 1 86 ? -1.139 2.296 -12.151 1.00 88.25 86 MET A O 1
ATOM 736 N N . ARG A 1 87 ? 0.989 2.997 -11.914 1.00 84.25 87 ARG A N 1
ATOM 737 C CA . ARG A 1 87 ? 0.948 3.997 -12.976 1.00 84.25 87 ARG A CA 1
ATOM 738 C C . ARG A 1 87 ? 0.809 3.383 -14.366 1.00 84.25 87 ARG A C 1
ATOM 740 O O . ARG A 1 87 ? 0.001 3.875 -15.144 1.00 84.25 87 ARG A O 1
ATOM 747 N N . ILE A 1 88 ? 1.593 2.355 -14.684 1.00 82.44 88 ILE A N 1
ATOM 748 C CA . ILE A 1 88 ? 1.657 1.782 -16.038 1.00 82.44 88 ILE A CA 1
ATOM 749 C C . ILE A 1 88 ? 0.512 0.796 -16.277 1.00 82.44 88 ILE A C 1
ATOM 751 O O . ILE A 1 88 ? -0.231 0.935 -17.242 1.00 82.44 88 ILE A O 1
ATOM 755 N N . GLU A 1 89 ? 0.349 -0.182 -15.390 1.00 83.75 89 GLU A N 1
ATOM 756 C CA . GLU A 1 89 ? -0.564 -1.311 -15.609 1.00 83.75 89 GLU A CA 1
ATOM 757 C C . GLU A 1 89 ? -1.996 -0.976 -15.193 1.00 83.75 89 GLU A C 1
ATOM 759 O O . GLU A 1 89 ? -2.955 -1.466 -15.787 1.00 83.75 89 GLU A O 1
ATOM 764 N N . LEU A 1 90 ? -2.160 -0.133 -14.167 1.00 83.25 90 LEU A N 1
ATOM 765 C CA . LEU A 1 90 ? -3.479 0.222 -13.640 1.00 83.25 90 LEU A CA 1
ATOM 766 C C . LEU A 1 90 ? -3.915 1.653 -13.976 1.00 83.25 90 LEU A C 1
ATOM 768 O O . LEU A 1 90 ? -5.055 2.002 -13.682 1.00 83.25 90 LEU A O 1
ATOM 772 N N . SER A 1 91 ? -3.060 2.469 -14.607 1.00 84.31 91 SER A N 1
ATOM 773 C CA . SER A 1 91 ? -3.336 3.891 -14.895 1.00 84.31 91 SER A CA 1
ATOM 774 C C . SER A 1 91 ? -3.701 4.716 -13.645 1.00 84.31 91 SER A C 1
ATOM 776 O O . SER A 1 91 ? -4.501 5.652 -13.701 1.00 84.31 91 SER A O 1
ATOM 778 N N . ILE A 1 92 ? -3.113 4.370 -12.496 1.00 86.69 92 ILE A N 1
ATOM 779 C CA . ILE A 1 92 ? -3.328 5.035 -11.206 1.00 86.69 92 ILE A CA 1
ATOM 780 C C . ILE A 1 92 ? -2.085 5.847 -10.846 1.00 86.69 92 ILE A C 1
ATOM 782 O O . ILE A 1 92 ? -0.985 5.307 -10.740 1.00 86.69 92 ILE A O 1
ATOM 786 N N . LEU A 1 93 ? -2.259 7.144 -10.592 1.00 87.44 93 LEU A N 1
ATOM 787 C CA . LEU A 1 93 ? -1.234 7.953 -9.944 1.00 87.44 93 LEU A CA 1
ATOM 788 C C . LEU A 1 93 ? -1.349 7.778 -8.428 1.00 87.44 93 LEU A C 1
ATOM 790 O O . LEU A 1 93 ? -2.427 7.915 -7.854 1.00 87.44 93 LEU A O 1
ATOM 794 N N . CYS A 1 94 ? -0.229 7.502 -7.772 1.00 86.81 94 CYS A N 1
ATOM 795 C CA . CYS A 1 94 ? -0.170 7.370 -6.323 1.00 86.81 94 CYS A CA 1
ATOM 796 C C . CYS A 1 94 ? 0.603 8.553 -5.748 1.00 86.81 94 CYS A C 1
ATOM 798 O O . CYS A 1 94 ? 1.794 8.706 -6.020 1.00 86.81 94 CYS A O 1
ATOM 800 N N . LYS A 1 95 ? -0.066 9.383 -4.950 1.00 86.44 95 LYS A N 1
ATOM 801 C CA . LYS A 1 95 ? 0.588 10.426 -4.156 1.00 86.44 95 LYS A CA 1
ATOM 802 C C . LYS A 1 95 ? 0.760 9.932 -2.726 1.00 86.44 95 LYS A C 1
ATOM 804 O O . LYS A 1 95 ? -0.169 9.311 -2.215 1.00 86.44 95 LYS A O 1
ATOM 809 N N . PRO A 1 96 ? 1.902 10.182 -2.070 1.00 84.56 96 PRO A N 1
ATOM 810 C CA . PRO A 1 96 ? 2.034 9.903 -0.648 1.00 84.56 96 PRO A CA 1
ATOM 811 C C . PRO A 1 96 ? 0.880 10.535 0.129 1.00 84.56 96 PRO A C 1
ATOM 813 O O . PRO A 1 96 ? 0.545 11.697 -0.107 1.00 84.56 96 PRO A O 1
ATOM 816 N N . LEU A 1 97 ? 0.250 9.759 1.007 1.00 84.19 97 LEU A N 1
ATOM 817 C CA . LEU A 1 97 ? -0.755 10.296 1.913 1.00 84.19 97 LEU A CA 1
ATOM 818 C C . LEU A 1 97 ? -0.025 10.849 3.136 1.00 84.19 97 LEU A C 1
ATOM 820 O O . LEU A 1 97 ? 0.563 10.070 3.893 1.00 84.19 97 LEU A O 1
ATOM 824 N N . ASP A 1 98 ? -0.041 12.173 3.301 1.00 77.69 98 ASP A N 1
ATOM 825 C CA . ASP A 1 98 ? 0.496 12.790 4.508 1.00 77.69 98 ASP A CA 1
ATOM 826 C C . ASP A 1 98 ? -0.480 12.581 5.656 1.00 77.69 98 ASP A C 1
ATOM 828 O O . ASP A 1 98 ? -1.576 13.122 5.659 1.00 77.69 98 ASP A O 1
ATOM 832 N N . ILE A 1 99 ? -0.064 11.744 6.596 1.00 76.06 99 ILE A N 1
ATOM 833 C CA . ILE A 1 99 ? -0.804 11.422 7.815 1.00 76.06 99 ILE A CA 1
ATOM 834 C C . ILE A 1 99 ? -0.130 12.033 9.042 1.00 76.06 99 ILE A C 1
ATOM 836 O O . ILE A 1 99 ? -0.400 11.567 10.139 1.00 76.06 99 ILE A O 1
ATOM 840 N N . GLY A 1 100 ? 0.830 12.953 8.879 1.00 73.56 100 GLY A N 1
ATOM 841 C CA . GLY A 1 100 ? 1.611 13.545 9.967 1.00 73.56 100 GLY A CA 1
ATOM 842 C C . GLY A 1 100 ? 2.594 12.593 10.672 1.00 73.56 100 GLY A C 1
ATOM 843 O O . GLY A 1 100 ? 2.778 11.424 10.297 1.00 73.56 100 GLY A O 1
ATOM 844 N N . ILE A 1 101 ? 3.281 13.122 11.693 1.00 76.19 101 ILE A N 1
ATOM 845 C CA . ILE A 1 101 ? 4.233 12.398 12.556 1.00 76.19 101 ILE A CA 1
ATOM 846 C C . ILE A 1 101 ? 3.627 12.275 13.951 1.00 76.19 101 ILE A C 1
ATOM 848 O O . ILE A 1 101 ? 3.626 13.228 14.726 1.00 76.19 101 ILE A O 1
ATOM 852 N N . HIS A 1 102 ? 3.183 11.068 14.281 1.00 79.00 102 HIS A N 1
ATOM 853 C CA . HIS A 1 102 ? 2.415 10.773 15.481 1.00 79.00 102 HIS A CA 1
ATOM 854 C C . HIS A 1 102 ? 2.866 9.454 16.094 1.00 79.00 102 HIS A C 1
ATOM 856 O O . HIS A 1 102 ? 3.362 8.556 15.408 1.00 79.00 102 HIS A O 1
ATOM 862 N N . SER A 1 103 ? 2.608 9.291 17.387 1.00 82.12 103 SER A N 1
ATOM 863 C CA . SER A 1 103 ? 2.697 7.996 18.056 1.00 82.12 103 SER A CA 1
ATOM 864 C C . SER A 1 103 ? 1.449 7.750 18.887 1.00 82.12 103 SER A C 1
ATOM 866 O O . SER A 1 103 ? 1.072 8.604 19.688 1.00 82.12 103 SER A O 1
ATOM 868 N N . PHE A 1 104 ? 0.830 6.582 18.745 1.00 81.44 104 PHE A N 1
ATOM 869 C CA . PHE A 1 104 ? -0.346 6.219 19.531 1.00 81.44 104 PHE A CA 1
ATOM 870 C C . PHE A 1 104 ? -0.393 4.725 19.841 1.00 81.44 104 PHE A C 1
ATOM 872 O O . PHE A 1 104 ? 0.295 3.909 19.229 1.00 81.44 104 PHE A O 1
ATOM 879 N N . LEU A 1 105 ? -1.247 4.368 20.799 1.00 81.31 105 LEU A N 1
ATOM 880 C CA . LEU A 1 105 ? -1.551 2.984 21.151 1.00 81.31 105 LEU A CA 1
ATOM 881 C C . LEU A 1 105 ? -2.898 2.566 20.552 1.00 81.31 105 LEU A C 1
ATOM 883 O O . LEU A 1 105 ? -3.872 3.329 20.541 1.00 81.31 105 LEU A O 1
ATOM 887 N N . MET A 1 106 ? -2.963 1.345 20.038 1.00 79.56 106 MET A N 1
ATOM 888 C CA . MET A 1 106 ? -4.214 0.671 19.703 1.00 79.56 106 MET A CA 1
ATOM 889 C C . MET A 1 106 ? -4.907 0.135 20.967 1.00 79.56 106 MET A C 1
ATOM 891 O O . MET A 1 106 ? -4.311 0.089 22.041 1.00 79.56 106 MET A O 1
ATOM 895 N N . GLN A 1 107 ? -6.177 -0.272 20.847 1.00 72.62 107 GLN A N 1
ATOM 896 C CA . GLN A 1 107 ? -6.958 -0.810 21.976 1.00 72.62 107 GLN A CA 1
ATOM 897 C C . GLN A 1 107 ? -6.349 -2.085 22.580 1.00 72.62 107 GLN A C 1
ATOM 899 O O . GLN A 1 107 ? -6.512 -2.337 23.768 1.00 72.62 107 GLN A O 1
ATOM 904 N N . ASP A 1 108 ? -5.620 -2.865 21.783 1.00 72.06 108 ASP A N 1
ATOM 905 C CA . ASP A 1 108 ? -4.907 -4.074 22.208 1.00 72.06 108 ASP A CA 1
ATOM 906 C C . ASP A 1 108 ? -3.495 -3.785 22.764 1.00 72.06 108 ASP A C 1
ATOM 908 O O . ASP A 1 108 ? -2.720 -4.710 23.002 1.00 72.06 108 ASP A O 1
ATOM 912 N N . GLY A 1 109 ? -3.141 -2.509 22.963 1.00 76.56 109 GLY A N 1
ATOM 913 C CA . GLY A 1 109 ? -1.860 -2.079 23.526 1.00 76.56 109 GLY A CA 1
ATOM 914 C C . GLY A 1 109 ? -0.701 -2.022 22.528 1.00 76.56 109 GLY A C 1
ATOM 915 O O . GLY A 1 109 ? 0.413 -1.671 22.916 1.00 76.56 109 GLY A O 1
ATOM 916 N N . LYS A 1 110 ? -0.930 -2.326 21.244 1.00 80.94 110 LYS A N 1
ATOM 917 C CA . LYS A 1 110 ? 0.110 -2.224 20.213 1.00 80.94 110 LYS A CA 1
ATOM 918 C C . LYS A 1 110 ? 0.411 -0.769 19.861 1.00 80.94 110 LYS A C 1
ATOM 920 O O . LYS A 1 110 ? -0.497 0.020 19.604 1.00 80.94 110 LYS A O 1
ATOM 925 N N . GLY A 1 111 ? 1.695 -0.425 19.827 1.00 82.12 111 GLY A N 1
ATOM 926 C CA . GLY A 1 111 ? 2.178 0.899 19.450 1.00 82.12 111 GLY A CA 1
ATOM 927 C C . GLY A 1 111 ? 2.240 1.087 17.941 1.00 82.12 111 GLY A C 1
ATOM 928 O O . GLY A 1 111 ? 2.664 0.193 17.208 1.00 82.12 111 GLY A O 1
ATOM 929 N N . VAL A 1 112 ? 1.845 2.271 17.490 1.00 83.81 112 VAL A N 1
ATOM 930 C CA . VAL A 1 112 ? 1.972 2.741 16.112 1.00 83.81 112 VAL A CA 1
ATOM 931 C C . VAL A 1 112 ? 2.755 4.045 16.134 1.00 83.81 112 VAL A C 1
ATOM 933 O O . VAL A 1 112 ? 2.467 4.925 16.942 1.00 83.81 112 VAL A O 1
ATOM 936 N N . ILE A 1 113 ? 3.754 4.154 15.264 1.00 84.69 113 ILE A N 1
ATOM 937 C CA . ILE A 1 113 ? 4.593 5.338 15.086 1.00 84.69 113 ILE A CA 1
ATOM 938 C C . ILE A 1 113 ? 4.611 5.666 13.598 1.00 84.69 113 ILE A C 1
ATOM 940 O O . ILE A 1 113 ? 4.948 4.806 12.783 1.00 84.69 113 ILE A O 1
ATOM 944 N N . THR A 1 114 ? 4.278 6.897 13.233 1.00 83.75 114 THR A N 1
ATOM 945 C CA . THR A 1 114 ? 4.447 7.395 11.867 1.00 83.75 114 THR A CA 1
ATOM 946 C C . THR A 1 114 ? 5.725 8.223 11.788 1.00 83.75 114 THR A C 1
ATOM 948 O O . THR A 1 114 ? 6.133 8.887 12.738 1.00 83.75 114 THR A O 1
ATOM 951 N N . SER A 1 115 ? 6.426 8.127 10.665 1.00 79.88 115 SER A N 1
ATOM 952 C CA . SER A 1 115 ? 7.682 8.841 10.433 1.00 79.88 115 SER A CA 1
ATOM 953 C C . SER A 1 115 ? 7.768 9.252 8.972 1.00 79.88 115 SER A C 1
ATOM 955 O O . SER A 1 115 ? 7.251 8.547 8.107 1.00 79.88 115 SER A O 1
ATOM 957 N N . SER A 1 116 ? 8.425 10.372 8.677 1.00 74.88 116 SER A N 1
ATOM 958 C CA . SER A 1 116 ? 8.698 10.740 7.288 1.00 74.88 116 SER A CA 1
ATOM 959 C C . SER A 1 116 ? 9.836 9.880 6.735 1.00 74.88 116 SER A C 1
ATOM 961 O O . SER A 1 116 ? 10.949 9.866 7.273 1.00 74.88 116 SER A O 1
ATOM 963 N N . TYR A 1 117 ? 9.567 9.163 5.647 1.00 69.38 117 TYR A N 1
ATOM 964 C CA . TYR A 1 117 ? 10.587 8.509 4.848 1.00 69.38 117 TYR A CA 1
ATOM 965 C C . TYR A 1 117 ? 11.133 9.503 3.822 1.00 69.38 117 TYR A C 1
ATOM 967 O O . TYR A 1 117 ? 10.481 9.835 2.832 1.00 69.38 117 TYR A O 1
ATOM 975 N N . LYS A 1 118 ? 12.358 9.979 4.075 1.00 63.62 118 LYS A N 1
ATOM 976 C CA . LYS A 1 118 ? 13.004 11.064 3.317 1.00 63.62 118 LYS A CA 1
ATOM 977 C C . LYS A 1 118 ? 13.210 10.748 1.829 1.00 63.62 118 LYS A C 1
ATOM 979 O O . LYS A 1 118 ? 13.224 11.679 1.038 1.00 63.62 118 LYS A O 1
ATOM 984 N N . GLN A 1 119 ? 13.362 9.461 1.485 1.00 62.19 119 GLN A N 1
ATOM 985 C CA . GLN A 1 119 ? 13.448 8.908 0.120 1.00 62.19 119 GLN A CA 1
ATOM 986 C C . GLN A 1 119 ? 12.363 9.463 -0.808 1.00 62.19 119 GLN A C 1
ATOM 988 O O . GLN A 1 119 ? 12.608 10.176 -1.778 1.00 62.19 119 GLN A O 1
ATOM 993 N N . THR A 1 120 ? 11.128 9.129 -0.452 1.00 58.47 120 THR A N 1
ATOM 994 C CA . THR A 1 120 ? 9.942 9.335 -1.289 1.00 58.47 120 THR A CA 1
ATOM 995 C C . THR A 1 120 ? 8.999 10.385 -0.706 1.00 58.47 120 THR A C 1
ATOM 997 O O . THR A 1 120 ? 7.848 10.485 -1.128 1.00 58.47 120 THR A O 1
ATOM 1000 N N . ASN A 1 121 ? 9.459 11.126 0.311 1.00 66.25 121 ASN A N 1
ATOM 1001 C CA . ASN A 1 121 ? 8.655 12.045 1.117 1.00 66.25 121 ASN A CA 1
ATOM 1002 C C . ASN A 1 121 ? 7.301 11.427 1.523 1.00 66.25 121 ASN A C 1
ATOM 1004 O O . ASN A 1 121 ? 6.249 12.041 1.384 1.00 66.25 121 ASN A O 1
ATOM 1008 N N . THR A 1 122 ? 7.329 10.152 1.924 1.00 69.50 122 THR A N 1
ATOM 1009 C CA . THR A 1 122 ? 6.137 9.354 2.248 1.00 69.50 122 THR A CA 1
ATOM 1010 C C . THR A 1 122 ? 6.134 8.999 3.721 1.00 69.50 122 THR A C 1
ATOM 1012 O O . THR A 1 122 ? 7.185 8.704 4.287 1.00 69.50 122 THR A O 1
ATOM 1015 N N . ASN A 1 123 ? 4.968 8.965 4.359 1.00 74.56 123 ASN A N 1
ATOM 1016 C CA . ASN A 1 123 ? 4.875 8.523 5.743 1.00 74.56 123 ASN A CA 1
ATOM 1017 C C . ASN A 1 123 ? 5.056 6.998 5.803 1.00 74.56 123 ASN A C 1
ATOM 1019 O O . ASN A 1 123 ? 4.297 6.226 5.213 1.00 74.56 123 ASN A O 1
ATOM 1023 N N . LYS A 1 124 ? 6.078 6.561 6.540 1.00 84.94 124 LYS A N 1
ATOM 1024 C CA . LYS A 1 124 ? 6.280 5.168 6.934 1.00 84.94 124 LYS A CA 1
ATOM 1025 C C . LYS A 1 124 ? 5.603 4.952 8.274 1.00 84.94 124 LYS A C 1
ATOM 1027 O O . LYS A 1 124 ? 6.017 5.524 9.288 1.00 84.94 124 LYS A O 1
ATOM 1032 N N . VAL A 1 125 ? 4.587 4.102 8.280 1.00 85.44 125 VAL A N 1
ATOM 1033 C CA . VAL A 1 125 ? 3.931 3.642 9.499 1.00 85.44 125 VAL A CA 1
ATOM 1034 C C . VAL A 1 125 ? 4.705 2.444 10.016 1.00 85.44 125 VAL A C 1
ATOM 1036 O O . VAL A 1 125 ? 4.887 1.468 9.297 1.00 85.44 125 VAL A O 1
ATOM 1039 N N . THR A 1 126 ? 5.157 2.503 11.261 1.00 85.88 126 THR A N 1
ATOM 1040 C CA . THR A 1 126 ? 5.817 1.400 11.960 1.00 85.88 126 THR A CA 1
ATOM 1041 C C . THR A 1 126 ? 4.943 0.971 13.123 1.00 85.88 126 THR A C 1
ATOM 1043 O O . THR A 1 126 ? 4.473 1.796 13.900 1.00 85.88 126 THR A O 1
ATOM 1046 N N . THR A 1 127 ? 4.726 -0.329 13.255 1.00 79.62 127 THR A N 1
ATOM 1047 C CA . THR A 1 127 ? 3.832 -0.903 14.259 1.00 79.62 127 THR A CA 1
ATOM 1048 C C . THR A 1 127 ? 4.584 -1.912 15.116 1.00 79.62 127 THR A C 1
ATOM 1050 O O . THR A 1 127 ? 5.478 -2.615 14.634 1.00 79.62 127 THR A O 1
ATOM 1053 N N . SER A 1 128 ? 4.235 -2.025 16.396 1.00 76.31 128 SER A N 1
ATOM 1054 C CA . SER A 1 128 ? 4.616 -3.204 17.173 1.00 76.31 128 SER A CA 1
ATOM 1055 C C . SER A 1 128 ? 3.899 -4.419 16.580 1.00 76.31 128 SER A C 1
ATOM 1057 O O . SER A 1 128 ? 2.689 -4.352 16.385 1.00 76.31 128 SER A O 1
ATOM 1059 N N . MET A 1 129 ? 4.649 -5.487 16.288 1.00 71.56 129 MET A N 1
ATOM 1060 C CA . MET A 1 129 ? 4.236 -6.734 15.618 1.00 71.56 129 MET A CA 1
ATOM 1061 C C . MET A 1 129 ? 2.714 -6.919 15.439 1.00 71.56 129 MET A C 1
ATOM 1063 O O . MET A 1 129 ? 2.031 -7.429 16.327 1.00 71.56 129 MET A O 1
ATOM 1067 N N . MET A 1 130 ? 2.197 -6.539 14.267 1.00 72.94 130 MET A N 1
ATOM 1068 C CA . MET A 1 130 ? 0.826 -6.850 13.845 1.00 72.94 130 MET A CA 1
ATOM 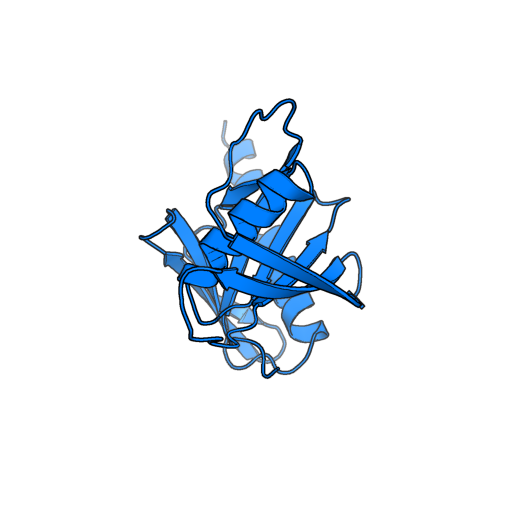1069 C C . MET A 1 130 ? 0.816 -8.182 13.104 1.00 72.94 130 MET A C 1
ATOM 1071 O O . MET A 1 130 ? 1.348 -8.304 11.994 1.00 72.94 130 MET A O 1
ATOM 1075 N N . SER A 1 131 ? 0.241 -9.204 13.727 1.00 73.75 131 SER A N 1
ATOM 1076 C CA . SER A 1 131 ? 0.279 -10.578 13.229 1.00 73.75 131 SER A CA 1
ATO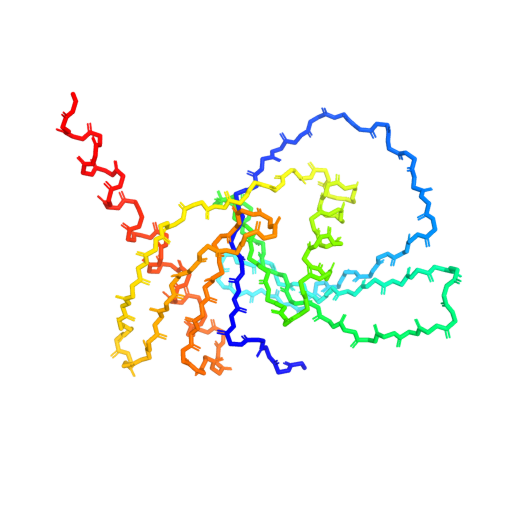M 1077 C C . SER A 1 131 ? -0.898 -10.883 12.302 1.00 73.75 131 SER A C 1
ATOM 1079 O O . SER A 1 131 ? -0.728 -11.651 11.350 1.00 73.75 131 SER A O 1
ATOM 1081 N N . THR A 1 132 ? -2.043 -10.221 12.490 1.00 84.06 132 THR A N 1
ATOM 1082 C CA . THR A 1 132 ? -3.280 -10.501 11.743 1.00 84.06 132 THR A CA 1
ATOM 1083 C C . THR A 1 132 ? -3.678 -9.374 10.792 1.00 84.06 132 THR A C 1
ATOM 1085 O O . THR A 1 132 ? -3.259 -8.227 10.930 1.00 84.06 132 THR A O 1
ATOM 1088 N N . ASP A 1 133 ? -4.503 -9.701 9.798 1.00 85.75 133 ASP A N 1
ATOM 1089 C CA . ASP A 1 133 ? -5.038 -8.705 8.865 1.00 85.75 133 ASP A CA 1
ATOM 1090 C C . ASP A 1 133 ? -6.011 -7.727 9.536 1.00 85.75 133 ASP A C 1
ATOM 1092 O O . ASP A 1 133 ? -6.040 -6.553 9.179 1.00 85.75 133 ASP A O 1
ATOM 1096 N N . VAL A 1 134 ? -6.760 -8.196 10.539 1.00 84.56 134 VAL A N 1
ATOM 1097 C CA . VAL A 1 134 ? -7.694 -7.375 11.325 1.00 84.56 134 VAL A CA 1
ATOM 1098 C C . VAL A 1 134 ? -6.945 -6.270 12.068 1.00 84.56 134 VAL A C 1
ATOM 1100 O O . VAL A 1 134 ? -7.359 -5.117 12.049 1.00 84.56 134 VAL A O 1
ATOM 1103 N N . GLU A 1 135 ? -5.801 -6.597 12.671 1.00 84.06 135 GLU A N 1
ATOM 1104 C CA . GLU A 1 135 ? -4.963 -5.614 13.367 1.00 84.06 135 GLU A CA 1
ATOM 1105 C C . GLU A 1 135 ? -4.432 -4.536 12.420 1.00 84.06 135 GLU A C 1
ATOM 1107 O O . GLU A 1 135 ? -4.434 -3.355 12.762 1.00 84.06 135 GLU A O 1
ATOM 1112 N N . ARG A 1 136 ? -4.019 -4.935 11.211 1.00 86.50 136 ARG A N 1
ATOM 1113 C CA . ARG A 1 136 ? -3.542 -4.004 10.178 1.00 86.50 136 ARG A CA 1
ATOM 1114 C C . ARG A 1 136 ? -4.660 -3.079 9.716 1.00 86.50 136 ARG A C 1
ATOM 1116 O O . ARG A 1 136 ? -4.448 -1.875 9.627 1.00 86.50 136 ARG A O 1
ATOM 1123 N N . MET A 1 137 ? -5.846 -3.632 9.467 1.00 87.69 137 MET A N 1
ATOM 1124 C CA . MET A 1 137 ? -7.021 -2.858 9.072 1.00 87.69 137 MET A CA 1
ATOM 1125 C C . MET A 1 137 ? -7.391 -1.828 10.145 1.00 87.69 137 MET A C 1
ATOM 1127 O O . MET A 1 137 ? -7.519 -0.652 9.825 1.00 87.69 137 MET A O 1
ATOM 1131 N N . ASN A 1 138 ? -7.438 -2.232 11.418 1.00 84.31 138 ASN A N 1
ATOM 1132 C CA . ASN A 1 138 ? -7.724 -1.324 12.532 1.00 84.31 138 ASN A CA 1
ATOM 1133 C C . ASN A 1 138 ? -6.709 -0.173 12.625 1.00 84.31 138 ASN A C 1
ATOM 1135 O O . ASN A 1 138 ? -7.084 0.965 12.901 1.00 84.31 138 ASN A O 1
ATOM 1139 N N . ALA A 1 139 ? -5.425 -0.453 12.390 1.00 86.88 139 ALA A N 1
ATOM 1140 C CA . ALA A 1 139 ? -4.387 0.573 12.387 1.00 86.88 139 ALA A CA 1
ATOM 1141 C C . ALA A 1 139 ? -4.567 1.574 11.241 1.00 86.88 139 ALA A C 1
ATOM 1143 O O . ALA A 1 139 ? -4.486 2.780 11.467 1.00 86.88 139 ALA A O 1
ATOM 1144 N N . ILE A 1 140 ? -4.836 1.074 10.031 1.00 88.25 140 ILE A N 1
ATOM 1145 C CA . ILE A 1 140 ? -5.093 1.900 8.846 1.00 88.25 140 ILE A CA 1
ATOM 1146 C C . ILE A 1 140 ? -6.323 2.780 9.080 1.00 88.25 140 ILE A C 1
ATOM 1148 O O . ILE A 1 140 ? -6.249 3.990 8.906 1.00 88.25 140 ILE A O 1
ATOM 1152 N N . GLU A 1 141 ? -7.438 2.209 9.533 1.00 84.81 141 GLU A N 1
ATOM 1153 C CA . GLU A 1 141 ? -8.665 2.969 9.785 1.00 84.81 141 GLU A CA 1
ATOM 1154 C C . GLU A 1 141 ? -8.474 4.030 10.868 1.00 84.81 141 GLU A C 1
ATOM 1156 O O . GLU A 1 141 ? -8.905 5.167 10.692 1.00 84.81 141 GLU A O 1
ATOM 1161 N N . LYS A 1 142 ? -7.775 3.701 11.960 1.00 83.00 142 LYS A N 1
ATOM 1162 C CA . LYS A 1 142 ? -7.494 4.665 13.028 1.00 83.00 142 LYS A CA 1
ATOM 1163 C C . LYS A 1 142 ? -6.613 5.823 12.550 1.00 83.00 142 LYS A C 1
ATOM 1165 O O . LYS A 1 142 ? -6.855 6.951 12.967 1.00 83.00 142 LYS A O 1
ATOM 1170 N N . LEU A 1 143 ? -5.636 5.562 11.678 1.00 83.19 143 LEU A N 1
ATOM 1171 C CA . LEU A 1 143 ? -4.815 6.607 11.056 1.00 83.19 143 LEU A CA 1
ATOM 1172 C C . LEU A 1 143 ? -5.654 7.534 10.176 1.00 83.19 143 LEU A C 1
ATOM 1174 O O . LEU A 1 143 ? -5.579 8.746 10.333 1.00 83.19 143 LEU A O 1
ATOM 1178 N N . LEU A 1 144 ? -6.493 6.967 9.307 1.00 79.12 144 LEU A N 1
ATOM 1179 C CA . LEU A 1 144 ? -7.338 7.744 8.394 1.00 79.12 144 LEU A CA 1
ATOM 1180 C C . LEU A 1 144 ? -8.398 8.571 9.136 1.00 79.12 144 LEU A C 1
ATOM 1182 O O . LEU A 1 144 ? -8.705 9.688 8.734 1.00 79.12 144 LEU A O 1
ATOM 1186 N N . VAL A 1 145 ? -8.972 8.033 10.217 1.00 72.88 145 VAL A N 1
ATOM 1187 C CA . VAL A 1 145 ? -9.956 8.755 11.041 1.00 72.88 145 VAL A CA 1
ATOM 1188 C C . VAL A 1 145 ? -9.286 9.827 11.899 1.00 72.88 145 VAL A C 1
ATOM 1190 O O . VAL A 1 145 ? -9.841 10.915 12.031 1.00 72.88 145 VAL A O 1
ATOM 1193 N N . GLY A 1 146 ? -8.112 9.543 12.475 1.00 60.00 146 GLY A N 1
ATOM 1194 C CA . GLY A 1 146 ? -7.341 10.528 13.240 1.00 60.00 146 GLY A CA 1
ATOM 1195 C C . GLY A 1 146 ? -6.997 11.757 12.399 1.00 60.00 146 GLY A C 1
ATOM 1196 O O . GLY A 1 146 ? -7.263 12.878 12.823 1.00 60.00 146 GLY A O 1
ATOM 1197 N N . ASP A 1 147 ? -6.534 11.528 11.170 1.00 51.72 147 ASP A N 1
ATOM 1198 C CA . ASP A 1 147 ? -6.234 12.579 10.194 1.00 51.72 147 ASP A CA 1
ATOM 1199 C C . ASP A 1 147 ? -7.487 13.376 9.784 1.00 51.72 147 ASP A C 1
ATOM 1201 O O . ASP A 1 147 ? -7.465 14.604 9.710 1.00 51.72 147 ASP A O 1
ATOM 1205 N N . TYR A 1 148 ? -8.635 12.704 9.617 1.00 47.91 148 TYR A N 1
ATOM 1206 C CA . TYR A 1 148 ? -9.912 13.366 9.317 1.00 47.91 148 TYR A CA 1
ATOM 1207 C C . TYR A 1 148 ? -10.392 14.294 10.447 1.00 47.91 148 TYR A C 1
ATOM 1209 O O . TYR A 1 148 ? -10.982 15.341 10.179 1.00 47.91 148 TYR A O 1
ATOM 1217 N N . PHE A 1 149 ? -10.149 13.935 11.713 1.00 45.47 149 PHE A N 1
ATOM 1218 C CA . PHE A 1 149 ? -10.478 14.791 12.857 1.00 45.47 149 PHE A CA 1
ATOM 1219 C C . PHE A 1 149 ? -9.532 15.993 12.977 1.00 45.47 149 PHE A C 1
ATOM 1221 O O . PHE A 1 149 ? -10.003 17.094 13.262 1.00 45.47 149 PHE A O 1
ATOM 1228 N N . GLU A 1 150 ? -8.232 15.815 12.727 1.00 46.41 150 GLU A N 1
ATOM 1229 C CA . GLU A 1 150 ? -7.260 16.918 12.736 1.00 46.41 150 GLU A CA 1
ATOM 1230 C C . GLU A 1 150 ? -7.516 17.9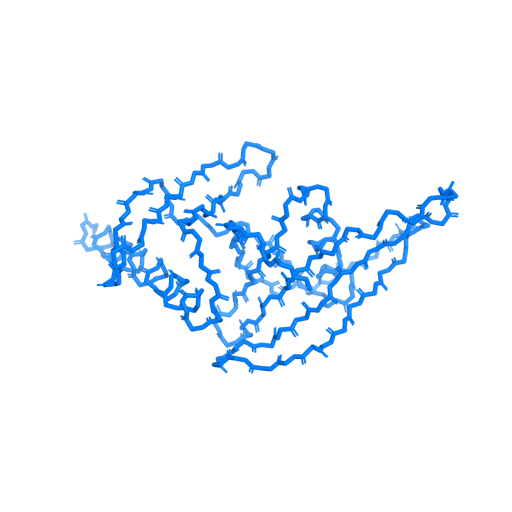04 11.581 1.00 46.41 150 GLU A C 1
ATOM 1232 O O . GLU A 1 150 ? -7.639 19.106 11.818 1.00 46.41 150 GLU A O 1
ATOM 1237 N N . THR A 1 151 ? -7.756 17.415 10.359 1.00 46.31 151 THR A N 1
ATOM 1238 C CA . THR A 1 151 ? -8.113 18.274 9.210 1.00 46.31 151 THR A CA 1
ATOM 1239 C C . THR A 1 151 ? -9.493 18.931 9.330 1.00 46.31 151 THR A C 1
ATOM 1241 O O . THR A 1 151 ? -9.684 20.048 8.840 1.00 46.31 151 THR A O 1
ATOM 1244 N N . MET A 1 152 ? -10.471 18.293 9.985 1.00 38.97 152 MET A N 1
ATOM 1245 C CA . MET A 1 152 ? -11.745 18.938 10.347 1.00 38.97 152 MET A CA 1
ATOM 1246 C C . MET A 1 152 ? -11.519 20.121 11.290 1.00 38.97 152 MET A C 1
ATOM 1248 O O . MET A 1 152 ? -12.079 21.192 11.057 1.00 38.97 152 MET A O 1
ATOM 1252 N N . LEU A 1 153 ? -10.689 19.942 12.323 1.00 41.25 153 LEU A N 1
ATOM 1253 C CA . LEU A 1 153 ? -10.386 20.999 13.285 1.00 41.25 153 LEU A CA 1
ATOM 1254 C C . LEU A 1 153 ? -9.677 22.175 12.608 1.00 41.25 153 LEU A C 1
ATOM 1256 O O . LEU A 1 153 ? -10.117 23.309 12.783 1.00 41.25 153 LEU A O 1
ATOM 1260 N N . GLU A 1 154 ? -8.673 21.925 11.767 1.00 42.66 154 GLU A N 1
ATOM 1261 C CA . GLU A 1 154 ? -7.978 22.981 11.016 1.00 42.66 154 GLU A CA 1
ATOM 1262 C C . GLU A 1 154 ? -8.909 23.772 10.082 1.00 42.66 154 GLU A C 1
ATOM 1264 O O . GLU A 1 154 ? -8.770 24.988 9.953 1.00 42.66 154 GLU A O 1
ATOM 1269 N N . ARG A 1 155 ? -9.912 23.122 9.477 1.00 37.97 155 ARG A N 1
ATOM 1270 C CA . ARG A 1 155 ? -10.912 23.794 8.625 1.00 37.97 155 ARG A CA 1
ATOM 1271 C C . ARG A 1 155 ? -11.929 24.632 9.394 1.00 37.97 155 ARG A C 1
ATOM 1273 O O . ARG A 1 155 ? -12.516 25.532 8.809 1.00 37.97 155 ARG A O 1
ATOM 1280 N N . SER A 1 156 ? -12.153 24.351 10.675 1.00 37.28 156 SER A N 1
ATOM 1281 C CA . SER A 1 156 ? -13.088 25.112 11.518 1.00 37.28 156 SER A CA 1
ATOM 1282 C C . SER A 1 156 ? -12.496 26.380 12.150 1.00 37.28 156 SER A C 1
ATOM 1284 O O . SER A 1 156 ? -13.222 27.105 12.828 1.00 37.28 156 SER A O 1
ATOM 1286 N N . PHE A 1 157 ? -11.210 26.669 11.919 1.00 40.81 157 PHE A N 1
ATOM 1287 C CA . PHE A 1 157 ? -10.534 27.875 12.418 1.00 40.81 157 PHE A CA 1
ATOM 1288 C C . PHE A 1 157 ? -10.200 28.915 11.329 1.00 40.81 157 PHE A C 1
ATOM 1290 O O . PHE A 1 157 ? -9.425 29.835 11.600 1.00 40.81 157 PHE A O 1
ATOM 1297 N N . TYR A 1 158 ? -10.805 28.815 10.140 1.00 38.19 158 TYR A N 1
ATOM 1298 C CA . TYR A 1 158 ? -10.713 29.817 9.068 1.00 38.19 158 TYR A CA 1
ATOM 1299 C C . TYR A 1 158 ? -12.078 30.382 8.675 1.00 38.19 158 TYR A C 1
ATOM 1301 O O . TYR A 1 158 ? -13.039 29.590 8.559 1.00 38.19 158 TYR A O 1
#

Foldseek 3Di:
DQWALKKFKWAKDADPDDPDDDQAKDKDWAQDDDDDQWRKIKIDMDGRVDPDRPPFIKIWIARVVRRMIMITGPDVVVVVVVQVCCCPVVNIHIDADPLDFDWDADPVRKIWTWDQDPPRRHIMIGIDDDRDPVSVVSVVVCSVVVSVVVVVVVVVVD

Sequence (158 aa):
MKFSNGFYLFQMENYIDLDIKMENITFRCTLSKRIGGFDCYSFSYYVTNQHYLDFDEAAIWIDKDKKLLVVFTRNELLLDYVILYMRIELSILCKPLDIGIHSFLMQDGKGVITSSYKQTNTNKVTTSMMSTDVERMNAIEKLLVGDYFETMLERSFY